Protein AF-A0AAD9WN42-F1 (afdb_monomer_lite)

Sequence (156 aa):
MGNDATVNRLFSPSSGWDVLLIKHHFTQGDADNILSILLGSSRYHDSLIWHYEDSVMSSCSLFLDNQMEFLAANSIAILNGFKFGKWCGLHPFSVESDATSVVSMINKWSHLYSSCGNIITGIISLMKDLGIPLIYLGKKGFARLPLSLLIRLFYG

Radius of gyration: 17.73 Å; chains: 1; bounding box: 51×40×42 Å

Secondary structure (DSSP, 8-state):
------GGGSEETTTEE-HHHHHHHS-HHHHHHHHTS---S-SS--EEEEEEETTEEEEEEE-SS----HHHHHHHHHHHHHHHHHHTT--S---EES-HHHHHHHHTT--TT-TTHHHHHHHHHHHHHTT---PEEP-TT-----GGGTGGGT--

Organism: NCBI:txid168575

pLDDT: mean 71.42, std 19.49, range [25.89, 95.19]

Structure (mmCIF, N/CA/C/O backbone):
data_AF-A0AAD9WN42-F1
#
_entry.id   AF-A0AAD9WN42-F1
#
loop_
_atom_site.group_PDB
_atom_site.id
_atom_site.type_symbol
_atom_site.label_atom_id
_atom_site.label_alt_id
_atom_site.label_comp_id
_atom_site.label_asym_id
_atom_site.label_entity_id
_atom_site.label_seq_id
_atom_site.pdbx_PDB_ins_code
_atom_site.Cartn_x
_atom_site.Cartn_y
_atom_site.Cartn_z
_atom_site.occupancy
_atom_site.B_iso_or_equiv
_atom_site.auth_seq_id
_atom_site.auth_comp_id
_atom_site.auth_asym_id
_atom_site.auth_atom_id
_atom_site.pdbx_PDB_model_num
ATOM 1 N N . MET A 1 1 ? 18.964 -7.900 26.218 1.00 38.66 1 MET A N 1
ATOM 2 C CA . MET A 1 1 ? 19.715 -6.909 25.419 1.00 38.66 1 MET A CA 1
ATOM 3 C C . MET A 1 1 ? 19.193 -7.007 23.999 1.00 38.66 1 MET A C 1
ATOM 5 O O . MET A 1 1 ? 19.486 -7.987 23.330 1.00 38.66 1 MET A O 1
ATOM 9 N N . GLY A 1 2 ? 18.291 -6.103 23.614 1.00 38.78 2 GLY A N 1
ATOM 10 C CA . GLY A 1 2 ? 17.656 -6.129 22.297 1.00 38.78 2 GLY A CA 1
ATOM 11 C C . GLY A 1 2 ? 18.644 -5.642 21.248 1.00 38.78 2 GLY A C 1
ATOM 12 O O . GLY A 1 2 ? 19.042 -4.481 21.284 1.00 38.78 2 GLY A O 1
ATOM 13 N N . ASN A 1 3 ? 19.075 -6.539 20.362 1.00 42.41 3 ASN A N 1
ATOM 14 C CA . ASN A 1 3 ? 19.832 -6.157 19.179 1.00 42.41 3 ASN A CA 1
ATOM 15 C C . ASN A 1 3 ? 18.862 -5.495 18.210 1.00 42.41 3 ASN A C 1
ATOM 17 O O . ASN A 1 3 ? 18.162 -6.165 17.454 1.00 42.41 3 ASN A O 1
ATOM 21 N N . ASP A 1 4 ? 18.831 -4.172 18.273 1.00 44.47 4 ASP A N 1
ATOM 22 C CA . ASP A 1 4 ? 18.184 -3.312 17.300 1.00 44.47 4 ASP A CA 1
ATOM 23 C C . ASP A 1 4 ? 19.013 -3.375 16.006 1.00 44.47 4 ASP A C 1
ATOM 25 O O . ASP A 1 4 ? 19.854 -2.522 15.704 1.00 44.47 4 ASP A O 1
ATOM 29 N N . ALA A 1 5 ? 18.874 -4.483 15.275 1.00 47.94 5 ALA A N 1
ATOM 30 C CA . ALA A 1 5 ? 19.353 -4.587 13.911 1.00 47.94 5 ALA A CA 1
ATOM 31 C C . ALA A 1 5 ? 18.443 -3.688 13.074 1.00 47.94 5 ALA A C 1
ATOM 33 O O . ALA A 1 5 ? 17.444 -4.125 12.508 1.00 47.94 5 ALA A O 1
ATOM 34 N N . THR A 1 6 ? 18.767 -2.396 13.048 1.00 57.34 6 THR A N 1
ATOM 35 C CA . THR A 1 6 ? 18.141 -1.441 12.138 1.00 57.34 6 THR A CA 1
ATOM 36 C C . THR A 1 6 ? 18.208 -2.058 10.746 1.00 57.34 6 THR A C 1
ATOM 38 O O . THR A 1 6 ? 19.287 -2.479 10.334 1.00 57.34 6 THR A O 1
ATOM 41 N N . VAL A 1 7 ? 17.076 -2.146 10.040 1.00 58.88 7 VAL A N 1
ATOM 42 C CA . VAL A 1 7 ? 16.920 -2.845 8.743 1.00 58.88 7 VAL A CA 1
ATOM 43 C C . VAL A 1 7 ? 18.051 -2.522 7.753 1.00 58.88 7 VAL A C 1
ATOM 45 O O . VAL A 1 7 ? 18.494 -3.388 7.006 1.00 58.88 7 VAL A O 1
ATOM 48 N N . ASN A 1 8 ? 18.610 -1.312 7.842 1.00 58.47 8 ASN A N 1
ATOM 49 C CA . ASN A 1 8 ? 19.778 -0.849 7.090 1.00 58.47 8 ASN A CA 1
ATOM 50 C C . ASN A 1 8 ? 21.050 -1.705 7.254 1.00 58.47 8 ASN A C 1
ATOM 52 O O . ASN A 1 8 ? 21.940 -1.597 6.424 1.00 58.47 8 ASN A O 1
ATOM 56 N N . ARG A 1 9 ? 21.174 -2.520 8.309 1.00 70.56 9 ARG A N 1
ATOM 57 C CA . ARG A 1 9 ? 22.317 -3.424 8.532 1.00 70.56 9 ARG A CA 1
ATOM 58 C C . ARG A 1 9 ? 22.152 -4.782 7.861 1.00 70.56 9 ARG A C 1
ATOM 60 O O . ARG A 1 9 ? 23.148 -5.455 7.644 1.00 70.56 9 ARG A O 1
ATOM 67 N N . LEU A 1 10 ? 20.922 -5.177 7.526 1.00 76.75 10 LEU A N 1
ATOM 68 C CA . LEU A 1 10 ? 20.647 -6.430 6.813 1.00 76.75 10 LEU A CA 1
ATOM 69 C C . LEU A 1 10 ? 21.081 -6.356 5.343 1.00 76.75 10 LEU A C 1
ATOM 71 O O . LEU A 1 10 ? 21.094 -7.374 4.657 1.00 76.75 10 LEU A O 1
ATOM 75 N N . PHE A 1 11 ? 21.424 -5.162 4.859 1.00 77.12 11 PHE A N 1
ATOM 76 C CA . PHE A 1 11 ? 21.770 -4.886 3.477 1.00 77.12 11 PHE A CA 1
ATOM 77 C C . PHE A 1 11 ? 23.056 -4.060 3.388 1.00 77.12 11 PHE A C 1
ATOM 79 O O . PHE A 1 11 ? 23.229 -3.067 4.090 1.00 77.12 11 PHE A O 1
ATOM 86 N N . SER A 1 12 ? 23.938 -4.444 2.471 1.00 70.81 12 SER A N 1
ATOM 87 C CA . SER A 1 12 ? 25.144 -3.705 2.117 1.00 70.81 12 SER A CA 1
ATOM 88 C C . SER A 1 12 ? 25.049 -3.227 0.664 1.00 70.81 12 SER A C 1
ATOM 90 O O . SER A 1 12 ? 24.871 -4.056 -0.234 1.00 70.81 12 SER A O 1
ATOM 92 N N . PRO A 1 13 ? 25.242 -1.923 0.386 1.00 58.66 13 PRO A N 1
ATOM 93 C CA . PRO A 1 13 ? 25.162 -1.374 -0.970 1.00 58.66 13 PRO A CA 1
ATOM 94 C C . PRO A 1 13 ? 26.107 -2.030 -1.986 1.00 58.66 13 PRO A C 1
ATOM 96 O O . PRO A 1 13 ? 25.837 -1.999 -3.182 1.00 58.66 13 PRO A O 1
ATOM 99 N N . SER A 1 14 ? 27.221 -2.611 -1.532 1.00 66.62 14 SER A N 1
ATOM 100 C CA . SER A 1 14 ? 28.229 -3.234 -2.398 1.00 66.62 14 SER A CA 1
ATOM 101 C C . SER A 1 14 ? 28.068 -4.745 -2.561 1.00 66.62 14 SER A C 1
ATOM 103 O O . SER A 1 14 ? 28.615 -5.306 -3.508 1.00 66.62 14 SER A O 1
ATOM 105 N N . SER A 1 15 ? 27.354 -5.413 -1.653 1.00 71.50 15 SER A N 1
ATOM 106 C CA . SER A 1 15 ? 27.314 -6.882 -1.578 1.00 71.50 15 SER A CA 1
ATOM 107 C C . SER A 1 15 ? 25.907 -7.473 -1.463 1.00 71.50 15 SER A C 1
ATOM 109 O O . SER A 1 15 ? 25.768 -8.692 -1.430 1.00 71.50 15 SER A O 1
ATOM 111 N N . GLY A 1 16 ? 24.867 -6.636 -1.436 1.00 78.69 16 GLY A N 1
ATOM 112 C CA . GLY A 1 16 ? 23.478 -7.066 -1.320 1.00 78.69 16 GLY A CA 1
ATOM 113 C C . GLY A 1 16 ? 23.096 -7.474 0.105 1.00 78.69 16 GLY A C 1
ATOM 114 O O . GLY A 1 16 ? 23.571 -6.885 1.076 1.00 78.69 16 GLY A O 1
ATOM 115 N N . TRP A 1 17 ? 22.210 -8.464 0.235 1.00 83.75 17 TRP A N 1
ATOM 116 C CA . TRP A 1 17 ? 21.765 -8.999 1.525 1.00 83.75 17 TRP A CA 1
ATOM 117 C C . TRP A 1 17 ? 22.935 -9.556 2.349 1.00 83.75 17 TRP A C 1
ATOM 119 O O . TRP A 1 17 ? 23.714 -10.377 1.861 1.00 83.75 17 TRP A O 1
ATOM 129 N N . ASP A 1 18 ? 23.017 -9.184 3.627 1.00 86.94 18 ASP A N 1
ATOM 130 C CA . ASP A 1 18 ? 23.896 -9.845 4.591 1.00 86.94 18 ASP A CA 1
ATOM 131 C C . ASP A 1 18 ? 23.255 -11.171 5.025 1.00 86.94 18 ASP A C 1
ATOM 133 O O . ASP A 1 18 ? 22.474 -11.257 5.976 1.00 86.94 18 ASP A O 1
ATOM 137 N N . VAL A 1 19 ? 23.572 -12.221 4.265 1.00 87.88 19 VAL A N 1
ATOM 138 C CA . VAL A 1 19 ? 23.012 -13.570 4.426 1.00 87.88 19 VAL A CA 1
ATOM 139 C C . VAL A 1 19 ? 23.219 -14.111 5.840 1.00 87.88 19 VAL A C 1
ATOM 141 O O . VAL A 1 19 ? 22.333 -14.776 6.378 1.00 87.88 19 VAL A O 1
ATOM 144 N N . LEU A 1 20 ? 24.381 -13.849 6.441 1.00 85.56 20 LEU A N 1
ATOM 145 C CA . LEU A 1 20 ? 24.713 -14.367 7.765 1.00 85.56 20 LEU A CA 1
ATOM 146 C C . LEU A 1 20 ? 23.905 -13.646 8.837 1.00 85.56 20 LEU A C 1
ATOM 148 O O . LEU A 1 20 ? 23.339 -14.301 9.711 1.00 85.56 20 LEU A O 1
ATOM 152 N N . LEU A 1 21 ? 23.795 -12.321 8.737 1.00 84.38 21 LEU A N 1
ATOM 153 C CA . LEU A 1 21 ? 23.008 -11.529 9.672 1.00 84.38 21 LEU A CA 1
ATOM 154 C C . LEU A 1 21 ? 21.510 -11.859 9.566 1.00 84.38 21 LEU A C 1
ATOM 156 O O . LEU A 1 21 ? 20.847 -12.040 10.585 1.00 84.38 21 LEU A O 1
ATOM 160 N N . ILE A 1 22 ? 20.983 -12.033 8.352 1.00 81.38 22 ILE A N 1
ATOM 161 C CA . ILE A 1 22 ? 19.584 -12.429 8.129 1.00 81.38 22 ILE A CA 1
ATOM 162 C C . ILE A 1 22 ? 19.307 -13.815 8.723 1.00 81.38 22 ILE A C 1
ATOM 164 O O . ILE A 1 22 ? 18.374 -13.974 9.505 1.00 81.38 22 ILE A O 1
ATOM 168 N N . LYS A 1 23 ? 20.144 -14.817 8.436 1.00 87.00 23 LYS A N 1
ATOM 169 C CA . LYS A 1 23 ? 19.9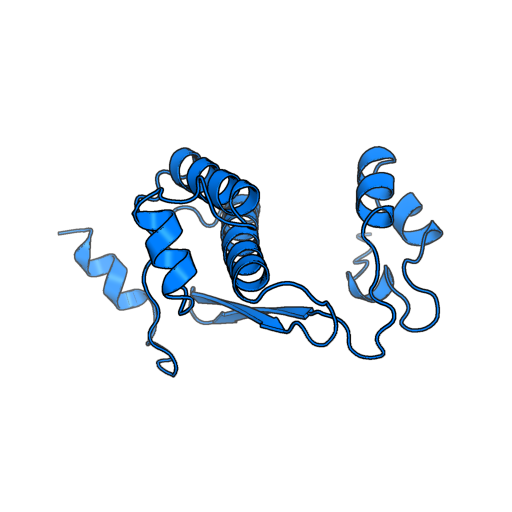68 -16.164 9.008 1.00 87.00 23 LYS A CA 1
ATOM 170 C C . LYS A 1 23 ? 20.166 -16.210 10.524 1.00 87.00 23 LYS A C 1
ATOM 172 O O . LYS A 1 23 ? 19.671 -17.125 11.171 1.00 87.00 23 LYS A O 1
ATOM 177 N N . HIS A 1 24 ? 20.886 -15.244 11.092 1.00 84.81 24 HIS A N 1
ATOM 178 C CA . HIS A 1 24 ? 21.047 -15.116 12.536 1.00 84.81 24 HIS A CA 1
ATOM 179 C C . HIS A 1 24 ? 19.805 -14.524 13.221 1.00 84.81 24 HIS A C 1
ATOM 181 O O . HIS A 1 24 ? 19.493 -14.902 14.349 1.00 84.81 24 HIS A O 1
ATOM 187 N N . HIS A 1 25 ? 19.099 -13.604 12.556 1.00 79.50 25 HIS A N 1
ATOM 188 C CA . HIS A 1 25 ? 17.974 -12.868 13.143 1.00 79.50 25 HIS A CA 1
ATOM 189 C C . HIS A 1 25 ? 16.588 -13.435 12.814 1.00 79.50 25 HIS A C 1
ATOM 191 O O . HIS A 1 25 ? 15.650 -13.190 13.572 1.00 79.50 25 HIS A O 1
ATOM 197 N N . PHE A 1 26 ? 16.445 -14.177 11.715 1.00 79.25 26 PHE A N 1
ATOM 198 C CA . PHE A 1 26 ? 15.157 -14.672 11.228 1.00 79.25 26 PHE A CA 1
ATOM 199 C C . PHE A 1 26 ? 15.082 -16.198 11.259 1.00 79.25 26 PHE A C 1
ATOM 201 O O . PHE A 1 26 ? 16.097 -16.894 11.213 1.00 79.25 26 PHE A O 1
ATOM 208 N N . THR A 1 27 ? 13.859 -16.732 11.323 1.00 82.12 27 THR A N 1
ATOM 209 C CA . THR A 1 27 ? 13.646 -18.174 11.153 1.00 82.12 27 THR A CA 1
ATOM 210 C C . THR A 1 27 ? 14.081 -18.603 9.754 1.00 82.12 27 THR A C 1
ATOM 212 O O . THR A 1 27 ? 14.106 -17.790 8.833 1.00 82.12 27 THR A O 1
ATOM 215 N N . GLN A 1 28 ? 14.396 -19.886 9.564 1.00 77.81 28 GLN A N 1
ATOM 216 C CA . GLN A 1 28 ? 14.864 -20.388 8.268 1.00 77.81 28 GLN A CA 1
ATOM 217 C C . GLN A 1 28 ? 13.890 -20.050 7.124 1.00 77.81 28 GLN A C 1
ATOM 219 O O . GLN A 1 28 ? 14.322 -19.560 6.087 1.00 77.81 28 GLN A O 1
ATOM 224 N N . GLY A 1 29 ? 12.580 -20.227 7.335 1.00 79.50 29 GLY A N 1
ATOM 225 C CA . GLY A 1 29 ? 11.569 -19.902 6.323 1.00 79.50 29 GLY A CA 1
ATOM 226 C C . GLY A 1 29 ? 11.489 -18.405 6.002 1.00 79.50 29 GLY A C 1
ATOM 227 O O . GLY A 1 29 ? 11.382 -18.031 4.837 1.00 79.50 29 GLY A O 1
ATOM 228 N N . ASP A 1 30 ? 11.595 -17.539 7.011 1.00 65.62 30 ASP A N 1
ATOM 229 C CA . ASP A 1 30 ? 11.588 -16.085 6.811 1.00 65.62 30 ASP A CA 1
ATOM 230 C C . ASP A 1 30 ? 12.876 -15.599 6.140 1.00 65.62 30 ASP A C 1
ATOM 232 O O . ASP A 1 30 ? 12.830 -14.759 5.244 1.00 65.62 30 ASP A O 1
ATOM 236 N N . ALA A 1 31 ? 14.022 -16.160 6.531 1.00 76.38 31 ALA A N 1
ATOM 237 C CA . ALA A 1 31 ? 15.312 -15.878 5.919 1.00 76.38 31 ALA A CA 1
ATOM 238 C C . ALA A 1 31 ? 15.314 -16.269 4.437 1.00 76.38 31 ALA A C 1
ATOM 240 O O . ALA A 1 31 ? 15.748 -15.479 3.604 1.00 76.38 31 ALA A O 1
ATOM 241 N N . ASP A 1 32 ? 14.782 -17.443 4.094 1.00 73.69 32 ASP A N 1
ATOM 242 C CA . ASP A 1 32 ? 14.678 -17.892 2.704 1.00 73.69 32 ASP A CA 1
ATOM 243 C C . ASP A 1 32 ? 13.744 -16.979 1.889 1.00 73.69 32 ASP A C 1
ATOM 245 O O . ASP A 1 32 ? 14.076 -16.603 0.763 1.00 73.69 32 ASP A O 1
ATOM 249 N N . ASN A 1 33 ? 12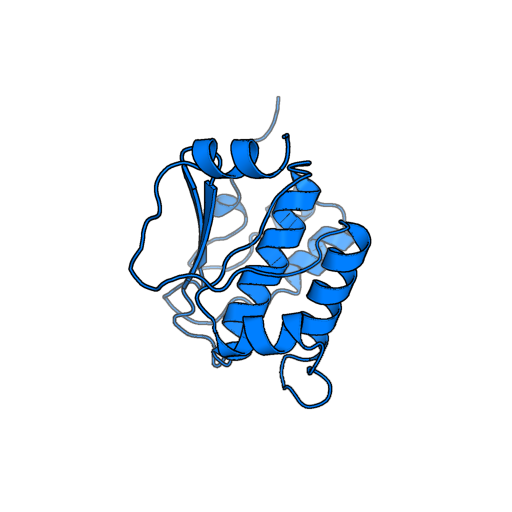.632 -16.524 2.478 1.00 62.84 33 ASN A N 1
ATOM 250 C CA . ASN A 1 33 ? 11.743 -15.542 1.853 1.00 62.84 33 ASN A CA 1
ATOM 251 C C . ASN A 1 33 ? 12.441 -14.191 1.621 1.00 62.84 33 ASN A C 1
ATOM 253 O O . ASN A 1 33 ? 12.332 -13.634 0.531 1.00 62.84 33 ASN A O 1
ATOM 257 N N . ILE A 1 34 ? 13.184 -13.675 2.604 1.00 69.81 34 ILE A N 1
ATOM 258 C CA . ILE A 1 34 ? 13.936 -12.414 2.485 1.00 69.81 34 ILE A CA 1
ATOM 259 C C . ILE A 1 34 ? 15.014 -12.533 1.403 1.00 69.81 34 ILE A C 1
ATOM 261 O O . ILE A 1 34 ? 15.125 -11.669 0.537 1.00 69.81 34 ILE A O 1
ATOM 265 N N . LEU A 1 35 ? 15.777 -13.628 1.412 1.00 76.31 35 LEU A N 1
ATOM 266 C CA . LEU A 1 35 ? 16.854 -13.872 0.452 1.00 76.31 35 LEU A CA 1
ATOM 267 C C . LEU A 1 3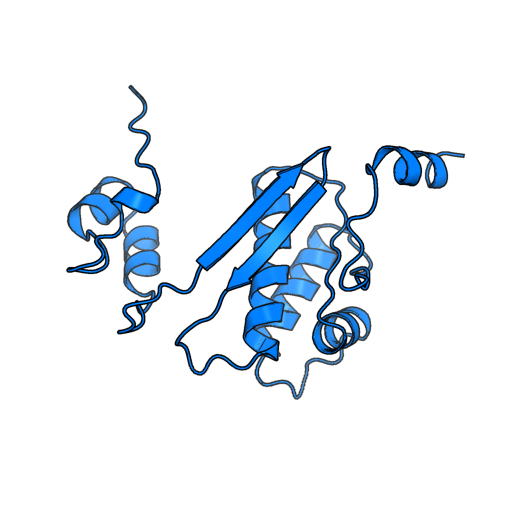5 ? 16.341 -14.134 -0.971 1.00 76.31 35 LEU A C 1
ATOM 269 O O . LEU A 1 35 ? 17.097 -13.958 -1.924 1.00 76.31 35 LEU A O 1
ATOM 273 N N . SER A 1 36 ? 15.068 -14.508 -1.133 1.00 72.81 36 SER A N 1
ATOM 274 C CA . SER A 1 36 ? 14.426 -14.639 -2.447 1.00 72.81 36 SER A CA 1
ATOM 275 C C . SER A 1 36 ? 14.082 -13.293 -3.106 1.00 72.81 36 SER A C 1
ATOM 277 O O . SER A 1 36 ? 13.783 -13.252 -4.302 1.00 72.81 36 SER A O 1
ATOM 279 N N . ILE A 1 37 ? 14.138 -12.182 -2.358 1.00 69.62 37 ILE A N 1
ATOM 280 C CA . ILE A 1 37 ? 13.881 -10.838 -2.883 1.00 69.62 37 ILE A CA 1
ATOM 281 C C . ILE A 1 37 ? 15.069 -10.419 -3.754 1.00 69.62 37 ILE A C 1
ATOM 283 O O . ILE A 1 37 ? 16.162 -10.149 -3.248 1.00 69.62 37 ILE A O 1
ATOM 287 N N . LEU A 1 38 ? 14.840 -10.337 -5.067 1.00 57.78 38 LEU A N 1
ATOM 288 C CA . LEU A 1 38 ? 15.817 -9.837 -6.032 1.00 57.78 38 LEU A CA 1
ATOM 289 C C . LEU A 1 38 ? 16.150 -8.371 -5.734 1.00 57.78 38 LEU A C 1
ATOM 291 O O . LEU A 1 38 ? 15.291 -7.492 -5.807 1.00 57.78 38 LEU A O 1
ATOM 295 N N . LEU A 1 39 ? 17.416 -8.111 -5.423 1.00 60.50 39 LEU A N 1
ATOM 296 C CA . LEU A 1 39 ? 17.948 -6.763 -5.276 1.00 60.50 39 LEU A CA 1
ATOM 297 C C . LEU A 1 39 ? 18.323 -6.255 -6.671 1.00 60.50 39 LEU A C 1
ATOM 299 O O . LEU A 1 39 ? 19.189 -6.833 -7.327 1.00 60.50 39 LEU A O 1
ATOM 303 N N . GLY A 1 40 ? 17.637 -5.214 -7.148 1.00 51.00 40 GLY A N 1
ATOM 304 C CA . GLY A 1 40 ? 17.916 -4.619 -8.456 1.00 51.00 40 GLY A CA 1
ATOM 305 C C . GLY A 1 40 ? 19.380 -4.178 -8.570 1.00 51.00 40 GLY A C 1
ATOM 306 O O . GLY A 1 40 ? 19.955 -3.661 -7.616 1.00 51.00 40 GLY A O 1
ATOM 307 N N . SER A 1 41 ? 19.986 -4.358 -9.746 1.00 46.78 41 SER A N 1
ATOM 308 C CA . SER A 1 41 ? 21.395 -4.044 -10.054 1.00 46.78 41 SER A CA 1
ATOM 309 C C . SER A 1 41 ? 21.710 -2.540 -10.143 1.00 46.78 41 SER A C 1
ATOM 311 O O . SER A 1 41 ? 22.719 -2.134 -10.722 1.00 46.78 41 SER A O 1
ATOM 313 N N . SER A 1 42 ? 20.832 -1.705 -9.601 1.00 48.34 42 SER A N 1
ATOM 314 C CA . SER A 1 42 ? 20.909 -0.254 -9.655 1.00 48.34 42 SER A CA 1
ATOM 315 C C . SER A 1 42 ? 21.786 0.326 -8.559 1.00 48.34 42 SER A C 1
ATOM 317 O O . SER A 1 42 ? 21.765 -0.143 -7.423 1.00 48.34 42 SER A O 1
ATOM 319 N N . ARG A 1 43 ? 22.457 1.447 -8.849 1.00 44.47 43 ARG A N 1
ATOM 320 C CA . ARG A 1 43 ? 23.028 2.317 -7.802 1.00 44.47 43 ARG A CA 1
ATOM 321 C C . ARG A 1 43 ? 21.959 3.098 -7.023 1.00 44.47 43 ARG A C 1
ATOM 323 O O . ARG A 1 43 ? 22.308 3.807 -6.083 1.00 44.47 43 ARG A O 1
ATOM 330 N N . TYR A 1 44 ? 20.689 2.993 -7.413 1.00 46.00 44 TYR A N 1
ATOM 331 C CA . TYR A 1 44 ? 19.554 3.637 -6.770 1.00 46.00 44 TYR A CA 1
ATOM 332 C C . TYR A 1 44 ? 18.607 2.575 -6.214 1.00 46.00 44 TYR A C 1
ATOM 334 O O . TYR A 1 44 ? 18.010 1.800 -6.954 1.00 46.00 44 TYR A O 1
ATOM 342 N N . HIS A 1 45 ? 18.483 2.515 -4.891 1.00 46.44 45 HIS A N 1
ATOM 343 C CA . HIS A 1 45 ? 17.589 1.560 -4.248 1.00 46.44 45 HIS A CA 1
ATOM 344 C C . HIS A 1 45 ? 16.138 2.011 -4.383 1.00 46.44 45 HIS A C 1
ATOM 346 O O . HIS A 1 45 ? 15.788 3.115 -3.950 1.00 46.44 45 HIS A O 1
ATOM 352 N N . ASP A 1 46 ? 15.289 1.132 -4.916 1.00 48.50 46 ASP A N 1
ATOM 353 C CA . ASP A 1 46 ? 13.847 1.283 -4.769 1.00 48.50 46 ASP A CA 1
ATOM 354 C C . ASP A 1 46 ? 13.529 1.377 -3.275 1.00 48.50 46 ASP A C 1
ATOM 356 O O . ASP A 1 46 ? 13.894 0.504 -2.485 1.00 48.50 46 ASP A O 1
ATOM 360 N N . SER A 1 47 ? 12.904 2.477 -2.877 1.00 48.59 47 SER A N 1
ATOM 361 C CA . SER A 1 47 ? 12.694 2.803 -1.472 1.00 48.59 47 SER A CA 1
ATOM 362 C C . SER A 1 47 ? 11.226 3.089 -1.236 1.00 48.59 47 SER A C 1
ATOM 364 O O . SER A 1 47 ? 10.632 3.954 -1.878 1.00 48.59 47 SER A O 1
ATOM 366 N N . LEU A 1 48 ? 10.642 2.364 -0.286 1.00 49.88 48 LEU A N 1
ATOM 367 C CA . LEU A 1 48 ? 9.333 2.686 0.254 1.00 49.88 48 LEU A CA 1
ATOM 368 C C . LEU A 1 48 ? 9.542 3.537 1.503 1.00 49.88 48 LEU A C 1
ATOM 370 O O . LEU A 1 48 ? 9.947 3.034 2.551 1.00 49.88 48 LEU A O 1
ATOM 374 N N . ILE A 1 49 ? 9.321 4.838 1.364 1.00 54.25 49 ILE A N 1
ATOM 375 C CA . ILE A 1 49 ? 9.498 5.807 2.441 1.00 54.25 49 ILE A CA 1
ATOM 376 C C . ILE A 1 49 ? 8.163 5.951 3.156 1.00 54.25 49 ILE A C 1
ATOM 378 O O . ILE A 1 49 ? 7.166 6.300 2.528 1.00 54.25 49 ILE A O 1
ATOM 382 N N . TRP A 1 50 ? 8.154 5.707 4.463 1.00 55.22 50 TRP A N 1
ATOM 383 C CA . TRP A 1 50 ? 7.005 5.942 5.331 1.00 55.22 50 TRP A CA 1
ATOM 384 C C . TRP A 1 50 ? 7.252 7.203 6.151 1.00 55.22 50 TRP A C 1
ATOM 386 O O . TRP A 1 50 ? 8.315 7.349 6.752 1.00 55.22 50 TRP A O 1
ATOM 396 N N . HIS A 1 51 ? 6.280 8.104 6.187 1.00 56.00 51 HIS A N 1
ATOM 397 C CA . HIS A 1 51 ? 6.303 9.290 7.031 1.00 56.00 51 HIS A CA 1
ATOM 398 C C . HIS A 1 51 ? 5.080 9.268 7.942 1.00 56.00 51 HIS A C 1
ATOM 400 O O . HIS A 1 51 ? 3.963 9.035 7.486 1.00 56.00 51 HIS A O 1
ATOM 406 N N . TYR A 1 52 ? 5.303 9.469 9.237 1.00 55.91 52 TYR A N 1
ATOM 407 C CA . TYR A 1 52 ? 4.241 9.521 10.232 1.00 55.91 52 TYR A CA 1
ATOM 408 C C . TYR A 1 52 ? 4.215 10.902 10.877 1.00 55.91 52 TYR A C 1
ATOM 410 O O . TYR A 1 52 ? 5.206 11.324 11.467 1.00 55.91 52 TYR A O 1
ATOM 418 N N . GLU A 1 53 ? 3.079 11.583 10.775 1.00 62.06 53 GLU A N 1
ATOM 419 C CA . GLU A 1 53 ? 2.860 12.918 11.330 1.00 62.06 53 GLU A CA 1
ATOM 420 C C . GLU A 1 53 ? 1.405 13.043 11.785 1.00 62.06 53 GLU A C 1
ATOM 422 O O . GLU A 1 53 ? 0.495 12.704 11.036 1.00 62.06 53 GLU A O 1
ATOM 427 N N . ASP A 1 54 ? 1.170 13.500 13.018 1.00 63.66 54 ASP A N 1
ATOM 428 C CA . ASP A 1 54 ? -0.167 13.816 13.547 1.00 63.66 54 ASP A CA 1
ATOM 429 C C . ASP A 1 54 ? -1.251 12.744 13.299 1.00 63.66 54 ASP A C 1
ATOM 431 O O . ASP A 1 54 ? -2.398 13.043 12.961 1.00 63.66 54 ASP A O 1
ATOM 435 N N . SER A 1 55 ? -0.910 11.470 13.526 1.00 65.94 55 SER A N 1
ATOM 436 C CA . SER A 1 55 ? -1.781 10.295 13.288 1.00 65.94 55 SER A CA 1
ATOM 437 C C . SER A 1 55 ? -2.026 9.946 11.817 1.00 65.94 55 SER A C 1
ATOM 439 O O . SER A 1 55 ? -2.798 9.037 11.518 1.00 65.94 55 SER A O 1
ATOM 441 N N . VAL A 1 56 ? -1.361 10.632 10.892 1.00 63.66 56 VAL A N 1
ATOM 442 C CA . VAL A 1 56 ? -1.325 10.306 9.468 1.00 63.66 56 VAL A CA 1
ATOM 443 C C . VAL A 1 56 ? -0.067 9.499 9.195 1.00 63.66 56 VAL A C 1
ATOM 445 O O . VAL A 1 56 ? 1.035 9.914 9.540 1.00 63.66 56 VAL A O 1
ATOM 448 N N . MET A 1 57 ? -0.224 8.363 8.522 1.00 65.31 57 MET A N 1
ATOM 449 C CA . MET A 1 57 ? 0.891 7.662 7.905 1.00 65.31 57 MET A CA 1
ATOM 450 C C . MET A 1 57 ? 0.812 7.825 6.392 1.00 65.31 57 MET A C 1
ATOM 452 O O . MET A 1 57 ? -0.124 7.337 5.761 1.00 65.31 57 MET A O 1
ATOM 456 N N . SER A 1 58 ? 1.797 8.493 5.806 1.00 63.50 58 SER A N 1
ATOM 457 C CA . SER A 1 58 ? 1.979 8.561 4.363 1.00 63.50 58 SER A CA 1
ATOM 458 C C . SER A 1 58 ? 3.066 7.587 3.923 1.00 63.50 58 SER A C 1
ATOM 460 O O . SER A 1 58 ? 4.034 7.330 4.638 1.00 63.50 58 SER A O 1
ATOM 462 N N . SER A 1 59 ? 2.893 7.019 2.731 1.00 63.31 59 SER A N 1
ATOM 463 C CA . SER A 1 59 ? 3.948 6.271 2.054 1.00 63.31 59 SER A CA 1
ATOM 464 C C . SER A 1 59 ? 4.221 6.870 0.692 1.00 63.31 59 SER A C 1
ATOM 466 O O . SER A 1 59 ? 3.307 7.306 -0.005 1.00 63.31 59 SER A O 1
ATOM 468 N N . CYS A 1 60 ? 5.492 6.887 0.322 1.00 58.94 60 CYS A N 1
ATOM 469 C CA . CYS A 1 60 ? 5.946 7.230 -1.008 1.00 58.94 60 CYS A CA 1
ATOM 470 C C . CYS A 1 60 ? 6.796 6.076 -1.516 1.00 58.94 60 CYS A C 1
ATOM 472 O O . CYS A 1 60 ? 7.789 5.705 -0.886 1.00 58.94 60 CYS A O 1
ATOM 474 N N . SER A 1 61 ? 6.402 5.506 -2.648 1.00 55.56 61 SER A N 1
ATOM 475 C CA . SER A 1 61 ? 7.228 4.521 -3.327 1.00 55.56 61 SER A CA 1
ATOM 476 C C . SER A 1 61 ? 8.084 5.215 -4.370 1.00 55.56 61 SER A C 1
ATOM 478 O O . SER A 1 61 ? 7.575 5.737 -5.363 1.00 55.56 61 SER A O 1
ATOM 480 N N . LEU A 1 62 ? 9.389 5.204 -4.149 1.00 54.19 62 LEU A N 1
ATOM 481 C CA . LEU A 1 62 ? 10.374 5.680 -5.098 1.00 54.19 62 LEU A CA 1
ATOM 482 C C . LEU A 1 62 ? 10.941 4.463 -5.831 1.00 54.19 62 LEU A C 1
ATOM 484 O O . LEU A 1 62 ? 11.765 3.747 -5.270 1.00 54.19 62 LEU A O 1
ATOM 488 N N . PHE A 1 63 ? 10.470 4.218 -7.054 1.00 55.66 63 PHE A N 1
ATOM 489 C CA . PHE A 1 63 ? 11.000 3.171 -7.930 1.00 55.66 63 PHE A CA 1
ATOM 490 C C . PHE A 1 63 ? 11.901 3.828 -8.972 1.00 55.66 63 PHE A C 1
ATOM 492 O O . PHE A 1 63 ? 11.408 4.567 -9.826 1.00 55.66 63 PHE A O 1
ATOM 499 N N . LEU A 1 64 ? 13.213 3.633 -8.854 1.00 48.88 64 LEU A N 1
ATOM 500 C CA . LEU A 1 64 ? 14.204 4.326 -9.682 1.00 48.88 64 LEU A CA 1
ATOM 501 C C . LEU A 1 64 ? 14.778 3.450 -10.791 1.00 48.88 64 LEU A C 1
ATOM 503 O O . LEU A 1 64 ? 15.307 4.014 -11.745 1.00 48.88 64 LEU A O 1
ATOM 507 N N . ASP A 1 65 ? 14.667 2.118 -10.707 1.00 49.84 65 ASP A N 1
ATOM 508 C CA . ASP A 1 65 ? 15.349 1.267 -11.698 1.00 49.84 65 ASP A CA 1
ATOM 509 C C . ASP A 1 65 ? 14.713 -0.091 -12.010 1.00 49.84 65 ASP A C 1
ATOM 511 O O . ASP A 1 65 ? 15.248 -0.875 -12.792 1.00 49.84 65 ASP A O 1
ATOM 515 N N . ASN A 1 66 ? 13.549 -0.399 -11.450 1.00 46.50 66 ASN A N 1
ATOM 516 C CA . ASN A 1 66 ? 12.830 -1.585 -11.881 1.00 46.50 66 ASN A CA 1
ATOM 517 C C . ASN A 1 66 ? 11.860 -1.198 -12.991 1.00 46.50 66 ASN A C 1
ATOM 519 O O . ASN A 1 66 ? 11.079 -0.262 -12.844 1.00 46.50 66 ASN A O 1
ATOM 523 N N . GLN A 1 67 ? 11.831 -1.981 -14.070 1.00 59.16 67 GLN A N 1
ATOM 524 C CA . GLN A 1 67 ? 10.780 -1.977 -15.102 1.00 59.16 67 GLN A CA 1
ATOM 525 C C . GLN A 1 67 ? 9.380 -2.313 -14.530 1.00 59.16 67 GLN A C 1
ATOM 527 O O . GLN A 1 67 ? 8.497 -2.794 -15.237 1.00 59.16 67 GLN A O 1
ATOM 532 N N . MET A 1 68 ? 9.179 -2.121 -13.225 1.00 65.62 68 MET A N 1
ATOM 533 C CA . MET A 1 68 ? 7.922 -2.266 -12.537 1.00 65.62 68 MET A CA 1
ATOM 534 C C . MET A 1 68 ? 6.957 -1.225 -13.087 1.00 65.62 68 MET A C 1
ATOM 536 O O . MET A 1 68 ? 7.157 -0.015 -12.971 1.00 65.62 68 MET A O 1
ATOM 540 N N . GLU A 1 69 ? 5.884 -1.722 -13.689 1.00 76.88 69 GLU A N 1
ATOM 541 C CA . GLU A 1 69 ? 4.816 -0.879 -14.189 1.00 76.88 69 GLU A CA 1
ATOM 542 C C . GLU A 1 69 ? 4.278 0.011 -13.063 1.00 76.88 69 GLU A C 1
ATOM 544 O O . GLU A 1 69 ? 4.010 -0.450 -11.949 1.00 76.88 69 GLU A O 1
ATOM 549 N N . PHE A 1 70 ? 4.060 1.289 -13.377 1.00 79.94 70 PHE A N 1
ATOM 550 C CA . PHE A 1 70 ? 3.568 2.298 -12.437 1.00 79.94 70 PHE A CA 1
ATOM 551 C C . PHE A 1 70 ? 2.323 1.835 -11.653 1.00 79.94 70 PHE A C 1
ATOM 553 O O . PHE A 1 70 ? 2.173 2.131 -10.468 1.00 79.94 70 PHE A O 1
ATOM 560 N N . LEU A 1 71 ? 1.434 1.065 -12.288 1.00 83.94 71 LEU A N 1
ATOM 561 C CA . LEU A 1 71 ? 0.256 0.478 -11.642 1.00 83.94 71 LEU A CA 1
ATOM 562 C C . LEU A 1 71 ? 0.618 -0.532 -10.546 1.00 83.94 71 LEU A C 1
ATOM 564 O O . LEU A 1 71 ? 0.050 -0.475 -9.453 1.00 83.94 71 LEU A O 1
ATOM 568 N N . ALA A 1 72 ? 1.557 -1.441 -10.815 1.00 85.44 72 ALA A N 1
ATOM 569 C CA . ALA A 1 72 ? 2.003 -2.448 -9.857 1.00 85.44 72 ALA A CA 1
ATOM 570 C C . ALA A 1 72 ? 2.722 -1.792 -8.671 1.00 85.44 72 ALA A C 1
ATOM 572 O O . ALA A 1 72 ? 2.396 -2.080 -7.521 1.00 85.44 72 ALA A O 1
ATOM 573 N N . ALA A 1 73 ? 3.601 -0.835 -8.962 1.00 83.44 73 ALA A N 1
ATOM 574 C CA . ALA A 1 73 ? 4.305 0.002 -7.998 1.00 83.44 73 ALA A CA 1
ATOM 575 C C . ALA A 1 73 ? 3.359 0.659 -6.972 1.00 83.44 73 ALA A C 1
ATOM 577 O O . ALA A 1 73 ? 3.505 0.482 -5.758 1.00 83.44 73 ALA A O 1
ATOM 578 N N . ASN A 1 74 ? 2.336 1.368 -7.455 1.00 86.94 74 ASN A N 1
ATOM 579 C CA . ASN A 1 74 ? 1.344 2.011 -6.591 1.00 86.94 74 ASN A CA 1
ATOM 580 C C . ASN A 1 74 ? 0.458 0.997 -5.851 1.00 86.94 74 ASN A C 1
ATOM 582 O O . ASN A 1 74 ? 0.105 1.207 -4.692 1.00 86.94 74 ASN A O 1
ATOM 586 N N . SER A 1 75 ? 0.127 -0.131 -6.488 1.00 90.31 75 SER A N 1
ATOM 587 C CA . SER A 1 75 ? -0.644 -1.201 -5.841 1.00 90.31 75 SER A CA 1
ATOM 588 C C . SER A 1 75 ? 0.124 -1.808 -4.660 1.00 90.31 75 SER A C 1
ATOM 590 O O . SER A 1 75 ? -0.451 -2.031 -3.597 1.00 90.31 75 SER A O 1
ATOM 592 N N . ILE A 1 76 ? 1.434 -2.027 -4.808 1.00 87.62 76 ILE A N 1
ATOM 593 C CA . ILE A 1 76 ? 2.299 -2.533 -3.732 1.00 87.62 76 ILE A CA 1
ATOM 594 C C . ILE A 1 76 ? 2.382 -1.534 -2.577 1.00 87.62 76 ILE A C 1
ATOM 596 O O . ILE A 1 76 ? 2.307 -1.949 -1.421 1.00 87.62 76 ILE A O 1
ATOM 600 N N . ALA A 1 77 ? 2.484 -0.235 -2.875 1.00 85.69 77 ALA A N 1
ATOM 601 C CA . ALA A 1 77 ? 2.491 0.823 -1.863 1.00 85.69 77 ALA A CA 1
ATOM 602 C C . ALA A 1 77 ? 1.258 0.728 -0.951 1.00 85.69 77 ALA A C 1
ATOM 604 O O . ALA A 1 77 ? 1.369 0.613 0.271 1.00 85.69 77 ALA A O 1
ATOM 605 N N . ILE A 1 78 ? 0.076 0.674 -1.574 1.00 89.75 78 ILE A N 1
ATOM 606 C CA . ILE A 1 78 ? -1.210 0.547 -0.886 1.00 89.75 78 ILE A CA 1
ATOM 607 C C . ILE A 1 78 ? -1.264 -0.753 -0.076 1.00 89.75 78 ILE A C 1
ATOM 609 O O . ILE A 1 78 ? -1.623 -0.732 1.101 1.00 89.75 78 ILE A O 1
ATOM 613 N N . LEU A 1 79 ? -0.887 -1.887 -0.681 1.00 91.12 79 LEU A N 1
ATOM 614 C CA . LEU A 1 79 ? -0.897 -3.190 -0.014 1.00 91.12 79 LEU A CA 1
ATOM 615 C C . LEU A 1 79 ? -0.022 -3.196 1.243 1.00 91.12 79 LEU A C 1
ATOM 617 O O . LEU A 1 79 ? -0.447 -3.675 2.296 1.00 91.12 79 LEU A O 1
ATOM 621 N N . ASN A 1 80 ? 1.191 -2.658 1.140 1.00 85.56 80 ASN A N 1
ATOM 622 C CA . ASN A 1 80 ? 2.098 -2.565 2.274 1.00 85.56 80 ASN A CA 1
ATOM 623 C C . ASN A 1 80 ? 1.549 -1.623 3.353 1.00 85.56 80 ASN A C 1
ATOM 625 O O . ASN A 1 80 ? 1.732 -1.911 4.531 1.00 85.56 80 ASN A O 1
ATOM 629 N N . GLY A 1 81 ? 0.796 -0.584 2.978 1.00 84.69 81 GLY A N 1
ATOM 630 C CA . GLY A 1 81 ? 0.139 0.319 3.929 1.00 84.69 81 GLY A CA 1
ATOM 631 C C . GLY A 1 81 ? -0.909 -0.394 4.768 1.00 84.69 81 GLY A C 1
ATOM 632 O O . GLY A 1 81 ? -0.902 -0.289 5.993 1.00 84.69 81 GLY A O 1
ATOM 633 N N . PHE A 1 82 ? -1.749 -1.215 4.133 1.00 87.94 82 PHE A N 1
ATOM 634 C CA . PHE A 1 82 ? -2.699 -2.060 4.858 1.00 87.94 82 PHE A CA 1
ATOM 635 C C . PHE A 1 82 ? -2.006 -3.071 5.772 1.00 87.94 82 PHE A C 1
ATOM 637 O O . PHE A 1 82 ? -2.413 -3.238 6.922 1.00 87.94 82 PHE A O 1
ATOM 644 N N . LYS A 1 83 ? -0.962 -3.751 5.278 1.00 87.75 83 LYS A N 1
ATOM 645 C CA . LYS A 1 83 ? -0.203 -4.726 6.077 1.00 87.75 83 LYS A CA 1
ATOM 646 C C . LYS A 1 83 ? 0.439 -4.071 7.292 1.00 87.75 83 LYS A C 1
ATOM 648 O O . LYS A 1 83 ? 0.334 -4.618 8.385 1.00 87.75 83 LYS A O 1
ATOM 653 N N . PHE A 1 84 ? 1.056 -2.909 7.105 1.00 83.00 84 PHE A N 1
ATOM 654 C CA . PHE A 1 84 ? 1.665 -2.147 8.184 1.00 83.00 84 PHE A CA 1
ATOM 655 C C . PHE A 1 84 ? 0.615 -1.707 9.208 1.00 83.00 84 PHE A C 1
ATOM 657 O O . PHE A 1 84 ? 0.765 -1.994 10.392 1.00 83.00 84 PHE A O 1
ATOM 664 N N . GLY A 1 85 ? -0.491 -1.097 8.763 1.00 82.56 85 GLY A N 1
ATOM 665 C CA . GLY A 1 85 ? -1.571 -0.664 9.655 1.00 82.56 85 GLY A CA 1
ATOM 666 C C . GLY A 1 85 ? -2.152 -1.813 10.482 1.00 82.56 85 GLY A C 1
ATOM 667 O O . GLY A 1 85 ? -2.352 -1.671 11.688 1.00 82.56 85 GLY A O 1
ATOM 668 N N . LYS A 1 86 ? -2.337 -2.986 9.861 1.00 86.19 86 LYS A N 1
ATOM 669 C CA . LYS A 1 86 ? -2.738 -4.221 10.549 1.00 86.19 86 LYS A CA 1
ATOM 670 C C . LYS A 1 86 ? -1.682 -4.687 11.554 1.00 86.19 86 LYS A C 1
ATOM 672 O O . LYS A 1 86 ? -2.032 -4.998 12.687 1.00 86.19 86 LYS A O 1
ATOM 677 N N . TRP A 1 87 ? -0.412 -4.745 11.151 1.00 85.00 87 TRP A N 1
ATOM 678 C CA . TRP A 1 87 ? 0.693 -5.221 11.990 1.00 85.00 87 TRP A CA 1
ATOM 679 C C . TRP A 1 87 ? 0.914 -4.341 13.224 1.00 85.00 87 TRP A C 1
ATOM 681 O O . TRP A 1 87 ? 1.110 -4.859 14.318 1.00 85.00 87 TRP A O 1
ATOM 691 N N . CYS A 1 88 ? 0.796 -3.024 13.070 1.00 80.62 88 CYS A N 1
ATOM 692 C CA . CYS A 1 88 ? 0.902 -2.070 14.170 1.00 80.62 88 CYS A CA 1
ATOM 693 C C . CYS A 1 88 ? -0.367 -1.963 15.029 1.00 80.62 88 CYS A C 1
ATOM 695 O O . CYS A 1 88 ? -0.374 -1.200 15.990 1.00 80.62 88 CYS A O 1
ATOM 697 N N . GLY A 1 89 ? -1.443 -2.688 14.697 1.00 84.62 89 GLY A N 1
ATOM 698 C CA . GLY A 1 89 ? -2.699 -2.627 15.445 1.00 84.62 89 GLY A CA 1
ATOM 699 C C . GLY A 1 89 ? -3.405 -1.271 15.352 1.00 84.62 89 GLY A C 1
ATOM 700 O O . GLY A 1 89 ? -4.148 -0.914 16.259 1.00 84.62 89 GLY A O 1
ATOM 701 N N . LEU A 1 90 ? -3.207 -0.519 14.264 1.00 78.94 90 LEU A N 1
ATOM 702 C CA . LEU A 1 90 ? -3.767 0.828 14.067 1.00 78.94 90 LEU A CA 1
ATOM 703 C C . LEU A 1 90 ? -5.266 0.820 13.718 1.00 78.94 90 LEU A C 1
ATOM 705 O O . LEU A 1 90 ? -5.776 1.772 13.139 1.00 78.94 90 LEU A O 1
ATOM 709 N N . HIS A 1 91 ? -5.981 -0.268 14.001 1.00 75.94 91 HIS A N 1
ATOM 710 C CA . HIS A 1 91 ? -7.400 -0.378 13.678 1.00 75.94 91 HIS A CA 1
ATOM 711 C C . HIS A 1 91 ? -8.250 0.405 14.698 1.00 75.94 91 HIS A C 1
ATOM 713 O O . HIS A 1 91 ? -8.050 0.215 15.900 1.00 75.94 91 HIS A O 1
ATOM 719 N N . PRO A 1 92 ? -9.204 1.251 14.254 1.00 81.00 92 PRO A N 1
ATOM 720 C CA . PRO A 1 92 ? -9.585 1.519 12.860 1.00 81.00 92 PRO A CA 1
ATOM 721 C C . PRO A 1 92 ? -8.688 2.565 12.163 1.00 81.00 92 PRO A C 1
ATOM 723 O O . PRO A 1 92 ? -8.347 3.587 12.751 1.00 81.00 92 PRO A O 1
ATOM 726 N N . PHE A 1 93 ? -8.390 2.358 10.871 1.00 82.62 93 PHE A N 1
ATOM 727 C CA . PHE A 1 93 ? -7.679 3.329 10.023 1.00 82.62 93 PHE A CA 1
ATOM 728 C C . PHE A 1 93 ? -8.299 3.453 8.625 1.00 82.62 93 PHE A C 1
ATOM 730 O O . PHE A 1 93 ? -9.025 2.575 8.159 1.00 82.62 93 PHE A O 1
ATOM 737 N N . SER A 1 94 ? -7.978 4.551 7.940 1.00 85.12 94 SER A N 1
ATOM 738 C CA . SER A 1 94 ? -8.325 4.803 6.540 1.00 85.12 94 SER A CA 1
ATOM 739 C C . SER A 1 94 ? -7.075 4.860 5.668 1.00 85.12 94 SER A C 1
ATOM 741 O O . SER A 1 94 ? -6.025 5.302 6.127 1.00 85.12 94 SER A O 1
ATOM 743 N N . VAL A 1 95 ? -7.203 4.478 4.397 1.00 85.88 95 VAL A N 1
ATOM 744 C CA . VAL A 1 95 ? -6.122 4.587 3.406 1.00 85.88 95 VAL A CA 1
ATOM 745 C C . VAL A 1 95 ? -6.511 5.597 2.332 1.00 85.88 95 VAL A C 1
ATOM 747 O O . VAL A 1 95 ? -7.629 5.559 1.815 1.00 85.88 95 VAL A O 1
ATOM 750 N N . GLU A 1 96 ? -5.577 6.479 1.989 1.00 88.56 96 GLU A N 1
ATOM 751 C CA . GLU A 1 96 ? -5.683 7.461 0.910 1.00 88.56 96 GLU A CA 1
ATOM 752 C C . GLU A 1 96 ? -4.540 7.238 -0.093 1.00 88.56 96 GLU A C 1
ATOM 754 O O . GLU A 1 96 ? -3.416 6.935 0.303 1.00 88.56 96 GLU A O 1
ATOM 759 N N . SER A 1 97 ? -4.815 7.359 -1.395 1.00 87.44 97 SER A N 1
ATOM 760 C CA . SER A 1 97 ? -3.790 7.280 -2.446 1.00 87.44 97 SER A CA 1
ATOM 761 C C . SER A 1 97 ? -4.150 8.164 -3.636 1.00 87.44 97 SER A C 1
ATOM 763 O O . SER A 1 97 ? -5.308 8.219 -4.047 1.00 87.44 97 SER A O 1
ATOM 765 N N . ASP A 1 98 ? -3.167 8.849 -4.218 1.00 85.19 98 ASP A N 1
ATOM 766 C CA . ASP A 1 98 ? -3.325 9.670 -5.426 1.00 85.19 98 ASP A CA 1
ATOM 767 C C . ASP A 1 98 ? -3.275 8.846 -6.732 1.00 85.19 98 ASP A C 1
ATOM 769 O O . ASP A 1 98 ? -3.564 9.364 -7.819 1.00 85.19 98 ASP A O 1
ATOM 773 N N . ALA A 1 99 ? -2.993 7.541 -6.637 1.00 88.62 99 ALA A N 1
ATOM 774 C CA . ALA A 1 99 ? -2.977 6.597 -7.749 1.00 88.62 99 ALA A CA 1
ATOM 775 C C . ALA A 1 99 ? -4.401 6.285 -8.244 1.00 88.62 99 ALA A C 1
ATOM 777 O O . ALA A 1 99 ? -4.953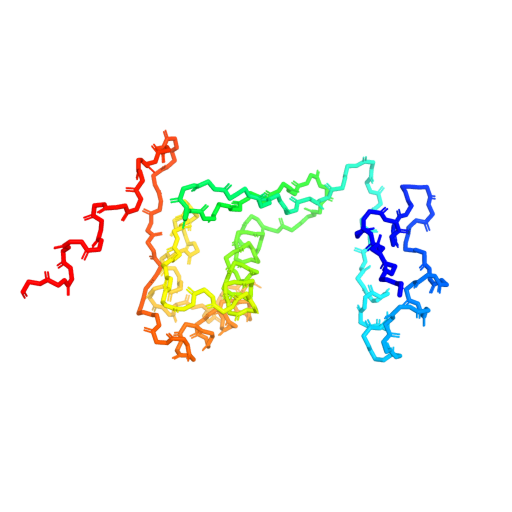 5.207 -8.021 1.00 88.62 99 ALA A O 1
ATOM 778 N N . THR A 1 100 ? -5.001 7.249 -8.946 1.00 89.31 100 THR A N 1
ATOM 779 C CA . THR A 1 100 ? -6.424 7.257 -9.331 1.00 89.31 100 THR A CA 1
ATOM 780 C C . THR A 1 100 ? -6.880 5.969 -10.014 1.00 89.31 100 THR A C 1
ATOM 782 O O . THR A 1 100 ? -7.947 5.440 -9.700 1.00 89.31 100 THR A O 1
ATOM 785 N N . SER A 1 101 ? -6.071 5.441 -10.933 1.00 90.62 101 SER A N 1
ATOM 786 C CA . SER A 1 101 ? -6.358 4.196 -11.647 1.00 90.62 101 SER A CA 1
ATOM 787 C C . SER A 1 101 ? -6.415 2.991 -10.706 1.00 90.62 101 SER A C 1
ATOM 789 O O . SER A 1 101 ? -7.354 2.201 -10.788 1.00 90.62 101 SER A O 1
ATOM 791 N N . VAL A 1 102 ? -5.466 2.885 -9.773 1.00 91.31 102 VAL A N 1
ATOM 792 C CA . VAL A 1 102 ? -5.391 1.798 -8.789 1.00 91.31 102 VAL A CA 1
ATOM 793 C C . VAL A 1 102 ? -6.545 1.891 -7.791 1.00 91.31 102 VAL A C 1
ATOM 795 O O . VAL A 1 102 ? -7.252 0.907 -7.587 1.00 91.31 102 VAL A O 1
ATOM 798 N N . VAL A 1 103 ? -6.808 3.083 -7.242 1.00 92.44 103 VAL A N 1
ATOM 799 C CA . VAL A 1 103 ? -7.937 3.324 -6.325 1.00 92.44 103 VAL A CA 1
ATOM 800 C C . VAL A 1 103 ? -9.267 2.981 -6.994 1.00 92.44 103 VAL A C 1
ATOM 802 O O . VAL A 1 103 ? -10.095 2.286 -6.405 1.00 92.44 103 VAL A O 1
ATOM 805 N N . SER A 1 104 ? -9.474 3.408 -8.247 1.00 93.25 104 SER A N 1
ATOM 806 C CA . SER A 1 104 ? -10.690 3.069 -8.995 1.00 93.25 104 SER A CA 1
ATOM 807 C C . SER A 1 104 ? -10.824 1.560 -9.197 1.00 93.25 104 SER A C 1
ATOM 809 O O . SER A 1 104 ? -11.914 1.017 -9.026 1.00 93.25 104 SER A O 1
ATOM 811 N N . MET A 1 105 ? -9.722 0.878 -9.516 1.00 93.31 105 MET A N 1
ATOM 812 C CA . MET A 1 105 ? -9.716 -0.562 -9.757 1.00 93.31 105 MET A CA 1
ATOM 813 C C . MET A 1 105 ? -10.063 -1.358 -8.496 1.00 93.31 105 MET A C 1
ATOM 815 O 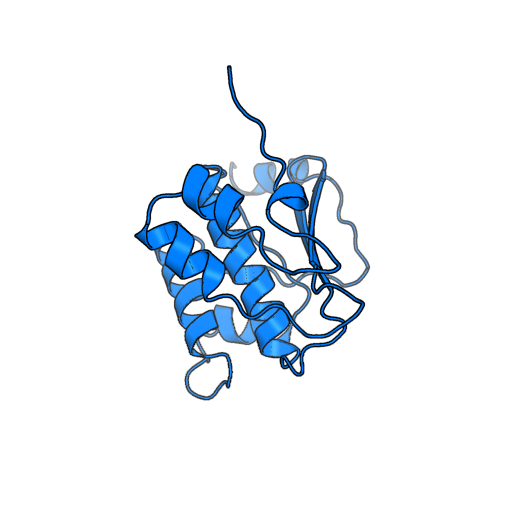O . MET A 1 105 ? -10.905 -2.255 -8.566 1.00 93.31 105 MET A O 1
ATOM 819 N N . ILE A 1 106 ? -9.476 -0.985 -7.353 1.00 94.25 106 ILE A N 1
ATOM 820 C CA . ILE A 1 106 ? -9.751 -1.586 -6.043 1.00 94.25 106 ILE A CA 1
ATOM 821 C C . ILE A 1 106 ? -11.207 -1.339 -5.645 1.00 94.25 106 ILE A C 1
ATOM 823 O O . ILE A 1 106 ? -11.944 -2.293 -5.414 1.00 94.25 106 ILE A O 1
ATOM 827 N N . ASN A 1 107 ? -11.658 -0.080 -5.644 1.00 93.75 107 ASN A N 1
ATOM 828 C CA . ASN A 1 107 ? -13.003 0.282 -5.184 1.00 93.75 107 ASN A CA 1
ATOM 829 C C . ASN A 1 107 ? -14.118 -0.297 -6.073 1.00 93.75 107 ASN A C 1
ATOM 831 O O . ASN A 1 107 ? -15.201 -0.587 -5.577 1.00 93.75 107 ASN A O 1
ATOM 835 N N . LYS A 1 108 ? -13.866 -0.500 -7.374 1.00 93.50 108 LYS A N 1
ATOM 836 C CA . LYS A 1 108 ? -14.805 -1.159 -8.305 1.00 93.50 108 LYS A CA 1
ATOM 837 C C . LYS A 1 108 ? -14.624 -2.674 -8.397 1.00 93.50 108 LYS A C 1
ATOM 839 O O . LYS A 1 108 ? -15.352 -3.319 -9.144 1.00 93.50 108 LYS A O 1
ATOM 844 N N . TRP A 1 109 ? -13.627 -3.230 -7.708 1.00 90.81 109 TRP A N 1
ATOM 845 C CA . TRP A 1 109 ? -13.287 -4.655 -7.721 1.00 90.81 109 TRP A CA 1
ATOM 846 C C . TRP A 1 109 ? -12.993 -5.173 -9.142 1.00 90.81 109 TRP A C 1
ATOM 848 O O . TRP A 1 109 ? -13.200 -6.338 -9.464 1.00 90.81 109 TRP A O 1
ATOM 858 N N . SER A 1 110 ? -12.462 -4.301 -10.000 1.00 86.50 110 SER A N 1
ATOM 859 C CA . SER A 1 110 ? -12.355 -4.500 -11.455 1.00 86.50 110 SER A CA 1
ATOM 860 C C . SER A 1 110 ? -10.939 -4.893 -11.898 1.00 86.50 110 SER A C 1
ATOM 862 O O . SER A 1 110 ? -10.335 -4.258 -12.753 1.00 86.50 110 SER A O 1
ATOM 864 N N . HIS A 1 111 ? -10.386 -5.944 -11.288 1.00 82.62 111 HIS A N 1
ATOM 865 C CA . HIS A 1 111 ? -8.962 -6.306 -11.381 1.00 82.62 111 HIS A CA 1
ATOM 866 C C . HIS A 1 111 ? -8.648 -7.515 -12.283 1.00 82.62 111 HIS A C 1
ATOM 868 O O . HIS A 1 111 ? -7.477 -7.819 -12.495 1.00 82.62 111 HIS A O 1
ATOM 874 N N . LEU A 1 112 ? -9.671 -8.181 -12.838 1.00 76.31 112 LEU A N 1
ATOM 875 C CA . LEU A 1 112 ? -9.558 -9.467 -13.552 1.00 76.31 112 LEU A CA 1
ATOM 876 C C . LEU A 1 112 ? -8.656 -9.448 -14.800 1.00 76.31 112 LEU A C 1
ATOM 878 O O . LEU A 1 112 ? -8.203 -10.504 -15.226 1.00 76.31 112 LEU A O 1
ATOM 882 N N . TYR A 1 113 ? -8.379 -8.272 -15.369 1.00 76.44 113 TYR A N 1
ATOM 883 C CA . TYR A 1 113 ? -7.566 -8.118 -16.586 1.00 76.44 113 TYR A CA 1
ATOM 884 C C . TYR A 1 113 ? -6.330 -7.231 -16.389 1.00 76.44 113 TYR A C 1
ATOM 886 O O . TYR A 1 113 ? -5.710 -6.809 -17.360 1.00 76.44 113 TYR A O 1
ATOM 894 N N . SER A 1 114 ? -5.982 -6.911 -15.141 1.00 81.00 114 SER A N 1
ATOM 895 C CA . SER A 1 114 ? -4.817 -6.080 -14.840 1.00 81.00 114 SER A CA 1
ATOM 896 C C . SER A 1 114 ? -3.566 -6.933 -14.646 1.00 81.00 114 SER A C 1
ATOM 898 O O . SER A 1 114 ? -3.621 -7.969 -13.981 1.00 81.00 114 SER A O 1
ATOM 900 N N . SER A 1 115 ? -2.418 -6.453 -15.130 1.00 83.56 115 SER A N 1
ATOM 901 C CA . SER A 1 115 ? -1.098 -7.035 -14.845 1.00 83.56 115 SER A CA 1
ATOM 902 C C . SER A 1 115 ? -0.813 -7.121 -13.337 1.00 83.56 115 SER A C 1
ATOM 904 O O . SER A 1 115 ? -0.143 -8.045 -12.881 1.00 83.56 115 SER A O 1
ATOM 906 N N . CYS A 1 116 ? -1.387 -6.214 -12.534 1.00 88.00 116 CYS A N 1
ATOM 907 C CA . CYS A 1 116 ? -1.299 -6.220 -11.071 1.00 88.00 116 CYS A CA 1
ATOM 908 C C . CYS A 1 116 ? -2.508 -6.869 -10.365 1.00 88.00 116 CYS A C 1
ATOM 910 O O . CYS A 1 116 ? -2.690 -6.674 -9.160 1.00 88.00 116 CYS A O 1
ATOM 912 N N . GLY A 1 117 ? -3.330 -7.651 -11.079 1.00 89.81 117 GLY A N 1
ATOM 913 C CA . GLY A 1 117 ? -4.581 -8.224 -10.566 1.00 89.81 117 GLY A CA 1
ATOM 914 C C . GLY A 1 117 ? -4.421 -8.976 -9.241 1.00 89.81 117 GLY A C 1
ATOM 915 O O . GLY A 1 117 ? -5.165 -8.714 -8.301 1.00 89.81 117 GLY A O 1
ATOM 916 N N . ASN A 1 118 ? -3.383 -9.810 -9.116 1.00 90.50 118 ASN A N 1
ATOM 917 C CA . ASN A 1 118 ? -3.090 -10.562 -7.887 1.00 90.50 118 ASN A CA 1
ATOM 918 C C . ASN A 1 118 ? -2.814 -9.654 -6.674 1.00 90.50 118 ASN A C 1
ATOM 920 O O . ASN A 1 118 ? -3.243 -9.959 -5.560 1.00 90.50 118 ASN A O 1
ATOM 924 N N . ILE A 1 119 ? -2.124 -8.526 -6.881 1.00 92.06 119 ILE A N 1
ATOM 925 C CA . ILE A 1 119 ? -1.828 -7.556 -5.816 1.00 92.06 119 ILE A CA 1
ATOM 926 C C . ILE A 1 119 ? -3.135 -6.910 -5.352 1.00 92.06 119 ILE A C 1
ATOM 928 O O . ILE A 1 119 ? -3.392 -6.824 -4.152 1.00 92.06 119 ILE A O 1
ATOM 932 N N . ILE A 1 120 ? -3.996 -6.522 -6.297 1.00 94.12 120 ILE A N 1
ATOM 933 C CA . ILE A 1 120 ? -5.299 -5.920 -5.995 1.00 94.12 120 ILE A CA 1
ATOM 934 C C . ILE A 1 120 ? -6.218 -6.902 -5.265 1.00 94.12 120 ILE A C 1
ATOM 936 O O . ILE A 1 120 ? -6.860 -6.507 -4.293 1.00 94.12 120 ILE A O 1
ATOM 940 N N . THR A 1 121 ? -6.231 -8.183 -5.641 1.00 94.25 121 THR A N 1
ATOM 941 C CA . THR A 1 121 ? -6.952 -9.226 -4.893 1.00 94.25 121 THR A CA 1
ATOM 942 C C . THR A 1 121 ? -6.483 -9.299 -3.439 1.00 94.25 121 THR A C 1
ATOM 944 O O . THR A 1 121 ? -7.306 -9.415 -2.527 1.00 94.25 121 THR A O 1
ATOM 947 N N . GLY A 1 122 ? -5.171 -9.182 -3.205 1.00 94.50 122 GLY A N 1
ATOM 948 C CA . GLY A 1 122 ? -4.590 -9.125 -1.863 1.00 94.50 122 GLY A CA 1
ATOM 949 C C . GLY A 1 122 ? -5.069 -7.913 -1.061 1.00 94.50 122 GLY A C 1
ATOM 950 O O . GLY A 1 122 ? -5.435 -8.057 0.105 1.00 94.50 122 GLY A O 1
ATOM 951 N N . ILE A 1 123 ? -5.140 -6.738 -1.694 1.00 94.94 123 ILE A N 1
ATOM 952 C CA . ILE A 1 123 ? -5.665 -5.515 -1.068 1.00 94.94 123 ILE A CA 1
ATOM 953 C C . ILE A 1 123 ? -7.146 -5.684 -0.710 1.00 94.94 123 ILE A C 1
ATOM 955 O O . ILE A 1 123 ? -7.524 -5.439 0.431 1.00 94.94 123 ILE A O 1
ATOM 959 N N . ILE A 1 124 ? -7.976 -6.153 -1.647 1.00 95.06 124 ILE A N 1
ATOM 960 C CA . ILE A 1 124 ? -9.420 -6.352 -1.430 1.00 95.06 124 ILE A CA 1
ATOM 961 C C . ILE A 1 124 ? -9.671 -7.357 -0.298 1.00 95.06 124 ILE A C 1
ATOM 963 O O . ILE A 1 124 ? -10.573 -7.161 0.515 1.00 95.06 124 ILE A O 1
ATOM 967 N N . SER A 1 125 ? -8.874 -8.425 -0.226 1.00 95.19 125 SER A N 1
ATOM 968 C CA . SER A 1 125 ? -8.982 -9.420 0.848 1.00 95.19 125 SER A CA 1
ATOM 969 C C . SER A 1 125 ? -8.654 -8.802 2.209 1.00 95.19 125 SER A C 1
ATOM 971 O O . SER A 1 125 ? -9.442 -8.930 3.138 1.00 95.19 125 SER A O 1
ATOM 973 N N . LEU A 1 126 ? -7.565 -8.029 2.310 1.00 94.25 126 LEU A N 1
ATOM 974 C CA . LEU A 1 126 ? -7.225 -7.310 3.543 1.00 94.25 126 LEU A CA 1
ATOM 975 C C . LEU A 1 126 ? -8.272 -6.262 3.931 1.00 94.25 126 LEU A C 1
ATOM 977 O O . LEU A 1 126 ? -8.575 -6.116 5.110 1.00 94.25 126 LEU A O 1
ATOM 981 N N . MET A 1 127 ? -8.840 -5.544 2.961 1.00 93.94 127 MET A N 1
ATOM 982 C CA . MET A 1 127 ? -9.923 -4.592 3.209 1.00 93.94 127 MET A CA 1
ATOM 983 C C . MET A 1 127 ? -11.139 -5.279 3.834 1.00 93.94 127 MET A C 1
ATOM 985 O O . MET A 1 127 ? -11.674 -4.777 4.820 1.00 93.94 127 MET A O 1
ATOM 989 N N . LYS A 1 128 ? -11.540 -6.446 3.312 1.00 93.69 128 LYS A N 1
ATOM 990 C CA . LYS A 1 128 ? -12.623 -7.255 3.890 1.00 93.69 128 LYS A CA 1
ATOM 991 C C . LYS A 1 128 ? -12.296 -7.703 5.310 1.00 93.69 128 LYS A C 1
ATOM 993 O O . LYS A 1 128 ? -13.120 -7.501 6.196 1.00 93.69 128 LYS A O 1
ATOM 998 N N . ASP A 1 129 ? -11.098 -8.246 5.524 1.00 94.12 129 ASP A N 1
ATOM 999 C CA . ASP A 1 129 ? -10.643 -8.712 6.840 1.00 94.12 129 ASP A CA 1
ATOM 1000 C C . ASP A 1 129 ? -10.656 -7.592 7.889 1.00 94.12 129 ASP A C 1
ATOM 1002 O O . ASP A 1 129 ? -10.954 -7.829 9.056 1.00 94.12 129 ASP A O 1
ATOM 1006 N N . LEU A 1 130 ? -10.316 -6.368 7.479 1.00 90.38 130 LEU A N 1
ATOM 1007 C CA . LEU A 1 130 ? -10.245 -5.194 8.350 1.00 90.38 130 LEU A CA 1
ATOM 1008 C C . LEU A 1 130 ? -11.570 -4.420 8.435 1.00 90.38 130 LEU A C 1
ATOM 1010 O O . LEU A 1 130 ? -11.648 -3.436 9.169 1.00 90.38 130 LEU A O 1
ATOM 1014 N N . GLY A 1 131 ? -12.602 -4.818 7.686 1.00 92.31 131 GLY A N 1
ATOM 1015 C CA . GLY A 1 131 ? -13.867 -4.083 7.608 1.00 92.31 131 GLY A CA 1
ATOM 1016 C C . GLY A 1 131 ? -13.736 -2.686 6.985 1.00 92.31 131 GLY A C 1
ATOM 1017 O O . GLY A 1 131 ? -14.518 -1.797 7.310 1.00 92.31 131 GLY A O 1
ATOM 1018 N N . ILE A 1 132 ? -12.746 -2.469 6.113 1.00 89.75 132 ILE A N 1
ATOM 1019 C CA . ILE A 1 132 ? -12.503 -1.185 5.442 1.00 89.75 132 ILE A CA 1
ATOM 1020 C C . ILE A 1 132 ? -13.256 -1.179 4.102 1.00 89.75 132 ILE A C 1
ATOM 1022 O O . ILE A 1 132 ? -12.930 -1.973 3.219 1.00 89.75 132 ILE A O 1
ATOM 1026 N N . PRO A 1 133 ? -14.253 -0.297 3.907 1.00 89.25 133 PRO A N 1
ATOM 1027 C CA . PRO A 1 133 ? -15.146 -0.384 2.752 1.00 89.25 133 PRO A CA 1
ATOM 1028 C C . PRO A 1 133 ? -14.541 0.176 1.458 1.00 89.25 133 PRO A C 1
ATOM 1030 O O . PRO A 1 133 ? -14.930 -0.251 0.372 1.00 89.25 133 PRO A O 1
ATOM 1033 N N . LEU A 1 134 ? -13.624 1.147 1.549 1.00 92.69 134 LEU A N 1
ATOM 1034 C CA . LEU A 1 134 ? -13.066 1.850 0.392 1.00 92.69 134 LEU A CA 1
ATOM 1035 C C . LEU A 1 134 ? -11.710 2.496 0.695 1.00 92.69 134 LEU A C 1
ATOM 1037 O O . LEU A 1 134 ? -11.380 2.761 1.850 1.00 92.69 134 LEU A O 1
ATOM 1041 N N . ILE A 1 135 ? -10.963 2.792 -0.370 1.00 91.12 135 ILE A N 1
ATOM 1042 C CA . ILE A 1 135 ? -9.762 3.636 -0.346 1.00 91.12 135 ILE A CA 1
ATOM 1043 C C . ILE A 1 135 ? -10.130 5.028 -0.858 1.00 91.12 135 ILE A C 1
ATOM 1045 O O . ILE A 1 135 ? -10.803 5.160 -1.886 1.00 91.12 135 ILE A O 1
ATOM 1049 N N . TYR A 1 136 ? -9.679 6.067 -0.160 1.00 88.06 136 TYR A N 1
ATOM 1050 C CA . TYR A 1 136 ? -9.925 7.451 -0.548 1.00 88.06 136 TYR A CA 1
ATOM 1051 C C . TYR A 1 136 ? -8.976 7.885 -1.665 1.00 88.06 136 TYR A C 1
ATOM 1053 O O . TYR A 1 136 ? -7.791 7.546 -1.674 1.00 88.06 136 TYR A O 1
ATOM 1061 N N . LEU A 1 137 ? -9.505 8.655 -2.616 1.00 85.75 137 LEU A N 1
ATOM 1062 C CA . LEU A 1 137 ? -8.683 9.267 -3.648 1.00 85.75 137 LEU A CA 1
ATOM 1063 C C . LEU A 1 137 ? -7.992 10.506 -3.078 1.00 85.75 137 LEU A C 1
ATOM 1065 O O . LEU A 1 137 ? -8.659 11.484 -2.731 1.00 85.75 137 LEU A O 1
ATOM 1069 N N . GLY A 1 138 ? -6.667 10.460 -3.019 1.00 77.50 138 GLY A N 1
ATOM 1070 C CA . GLY A 1 138 ? -5.861 11.565 -2.536 1.00 77.50 138 GLY A CA 1
ATOM 1071 C C . GLY A 1 138 ? -5.701 12.672 -3.562 1.00 77.50 138 GLY A C 1
ATOM 1072 O O . GLY A 1 138 ? -5.650 12.438 -4.772 1.00 77.50 138 GLY A O 1
ATOM 1073 N N . LYS A 1 139 ? -5.631 13.913 -3.079 1.00 68.69 139 LYS A N 1
ATOM 1074 C CA . LYS A 1 139 ? -5.351 15.073 -3.932 1.00 68.69 139 LYS A CA 1
ATOM 1075 C C . LYS A 1 139 ? -3.844 15.297 -3.995 1.00 68.69 139 LYS A C 1
ATOM 1077 O O . LYS A 1 139 ? -3.230 15.680 -3.003 1.00 68.69 139 LYS A O 1
ATOM 1082 N N . LYS A 1 140 ? -3.262 15.134 -5.185 1.00 55.69 140 LYS A N 1
ATOM 1083 C CA . LYS A 1 140 ? -1.861 15.482 -5.456 1.00 55.69 140 LYS A CA 1
ATOM 1084 C C . LYS A 1 140 ? -1.580 16.922 -4.996 1.00 55.69 140 LYS A C 1
ATOM 1086 O O . LYS A 1 140 ? -2.249 17.851 -5.444 1.00 55.69 140 LYS A O 1
ATOM 1091 N N . GLY A 1 141 ? -0.616 17.100 -4.091 1.00 46.25 141 GLY A N 1
ATOM 1092 C CA . GLY A 1 141 ? -0.210 18.414 -3.571 1.00 46.25 141 GLY A CA 1
ATOM 1093 C C . GLY A 1 141 ? -1.041 18.969 -2.406 1.00 46.25 141 GLY A C 1
ATOM 1094 O O . GLY A 1 141 ? -0.805 20.100 -1.993 1.00 46.25 141 GLY A O 1
ATOM 1095 N N . PHE A 1 142 ? -1.984 18.203 -1.851 1.00 42.94 142 PHE A N 1
ATOM 1096 C CA . PHE A 1 142 ? -2.671 18.565 -0.612 1.00 42.94 142 PHE A CA 1
ATOM 1097 C C . PHE A 1 142 ? -2.095 17.755 0.553 1.00 42.94 142 PHE A C 1
ATOM 1099 O O . PHE A 1 142 ? -2.557 16.656 0.838 1.00 42.94 142 PHE A O 1
ATOM 1106 N N . ALA A 1 143 ? -1.124 18.321 1.271 1.00 40.00 143 ALA A N 1
ATOM 1107 C CA . ALA A 1 143 ? -0.936 17.956 2.671 1.00 40.00 143 ALA A CA 1
ATOM 1108 C C . ALA A 1 143 ? -2.204 18.412 3.408 1.00 40.00 143 ALA A C 1
ATOM 1110 O O . ALA A 1 143 ? -2.410 19.611 3.618 1.00 40.00 143 ALA A O 1
ATOM 1111 N N . ARG A 1 144 ? -3.141 17.497 3.678 1.00 46.31 144 ARG A N 1
ATOM 1112 C CA . ARG A 1 144 ? -4.331 17.843 4.456 1.00 46.31 144 ARG A CA 1
ATOM 1113 C C . ARG A 1 144 ? -4.029 17.724 5.942 1.00 46.31 144 ARG A C 1
ATOM 1115 O O . ARG A 1 144 ? -3.574 16.695 6.419 1.00 46.31 144 ARG A O 1
ATOM 1122 N N . LEU A 1 145 ? -4.320 18.850 6.590 1.00 40.62 145 LEU A N 1
ATOM 1123 C CA . LEU A 1 145 ? -4.438 19.136 8.014 1.00 40.62 145 LEU A CA 1
ATOM 1124 C C . LEU A 1 145 ? -4.955 17.960 8.875 1.00 40.62 145 LEU A C 1
ATOM 1126 O O . LEU A 1 145 ? -5.691 17.113 8.368 1.00 40.62 145 LEU A O 1
ATOM 1130 N N . PRO A 1 146 ? -4.634 17.966 10.186 1.00 37.19 146 PRO A N 1
ATOM 1131 C CA . PRO A 1 146 ? -4.742 16.819 11.084 1.00 37.19 146 PRO A CA 1
ATOM 1132 C C . PRO A 1 146 ? -6.099 16.105 11.061 1.00 37.19 146 PRO A C 1
ATOM 1134 O O . PRO A 1 146 ? -7.163 16.731 11.026 1.00 37.19 146 PRO A O 1
ATOM 1137 N N . LEU A 1 147 ? -6.045 14.778 11.215 1.00 41.03 147 LEU A N 1
ATOM 1138 C CA . LEU A 1 147 ? -7.166 13.828 11.326 1.00 41.03 147 LEU A CA 1
ATOM 1139 C C . LEU A 1 147 ? -8.202 14.157 12.426 1.00 41.03 147 LEU A C 1
ATOM 1141 O O . LEU A 1 147 ? -9.259 13.524 12.490 1.00 41.03 147 LEU A O 1
ATOM 1145 N N . SER A 1 148 ? -7.946 15.163 13.269 1.00 35.56 148 SER A N 1
ATOM 1146 C CA . SER A 1 148 ? -8.824 15.598 14.362 1.00 35.56 148 SER A CA 1
ATOM 1147 C C . SER A 1 148 ? -10.208 16.081 13.902 1.00 35.56 148 SER A C 1
ATOM 1149 O O . SER A 1 148 ? -11.143 16.081 14.702 1.00 35.56 148 SER A O 1
ATOM 1151 N N . LEU A 1 149 ? -10.386 16.432 12.621 1.00 31.72 149 LEU A N 1
ATOM 1152 C CA . LEU A 1 149 ? -11.693 16.825 12.076 1.00 31.72 149 LEU A CA 1
ATOM 1153 C C . LEU A 1 149 ? -12.560 15.656 11.575 1.00 31.72 149 LEU A C 1
ATOM 1155 O O . LEU A 1 149 ? -13.781 15.799 11.545 1.00 31.72 149 LEU A O 1
ATOM 1159 N N . LEU A 1 150 ? -11.981 14.507 11.199 1.00 31.50 150 LEU A N 1
ATOM 1160 C CA . LEU A 1 150 ? -12.752 13.409 10.592 1.00 31.50 150 LEU A CA 1
ATOM 1161 C C . LEU A 1 150 ? -13.484 12.551 11.641 1.00 31.50 150 LEU A C 1
ATOM 1163 O O . LEU A 1 150 ? -14.583 12.065 11.388 1.00 31.50 150 LEU A O 1
ATOM 1167 N N . ILE A 1 151 ? -12.921 12.431 12.849 1.00 33.44 151 ILE A N 1
ATOM 1168 C CA . ILE A 1 151 ? -13.515 11.661 13.959 1.00 33.44 151 ILE A CA 1
ATOM 1169 C C . ILE A 1 151 ? -14.828 12.300 14.453 1.00 33.44 151 ILE A C 1
ATOM 1171 O O . ILE A 1 151 ? -15.736 11.594 14.887 1.00 33.44 151 ILE A O 1
ATOM 1175 N N . ARG A 1 152 ? -14.994 13.622 14.304 1.00 25.89 152 ARG A N 1
ATOM 1176 C CA . ARG A 1 152 ? -16.231 14.332 14.677 1.00 25.89 152 ARG A CA 1
ATOM 1177 C C . ARG A 1 152 ? -17.424 14.083 13.747 1.00 25.89 152 ARG A C 1
ATOM 1179 O O . ARG A 1 152 ? -18.531 14.443 14.120 1.00 25.89 152 ARG A O 1
ATOM 1186 N N . LEU A 1 153 ? -17.228 13.495 12.564 1.00 26.27 153 LEU A N 1
ATOM 1187 C CA . LEU A 1 153 ? -18.316 13.258 11.602 1.00 26.27 153 LEU A CA 1
ATOM 1188 C C . LEU A 1 153 ? -18.952 11.865 11.713 1.00 26.27 153 LEU A C 1
ATOM 1190 O O . LEU A 1 153 ? -20.015 11.651 11.141 1.00 26.27 153 LEU A O 1
ATOM 1194 N N . PHE A 1 154 ? -18.337 10.940 12.454 1.00 28.45 154 PHE A N 1
ATOM 1195 C CA . PHE A 1 154 ? -18.843 9.569 12.624 1.00 28.45 154 PHE A CA 1
ATOM 1196 C C . PHE A 1 154 ? -19.353 9.256 14.037 1.00 28.45 154 PHE A C 1
ATOM 1198 O O . PHE A 1 154 ? -19.881 8.172 14.262 1.00 28.45 154 PHE A O 1
ATOM 1205 N N . TYR A 1 155 ? -19.257 10.213 14.963 1.00 27.64 155 TYR A N 1
ATOM 1206 C CA . TYR A 1 155 ? -19.962 10.180 16.242 1.00 27.64 155 TYR A CA 1
ATOM 1207 C C . TYR A 1 155 ? -20.801 11.452 16.386 1.00 27.64 155 TYR A C 1
ATOM 1209 O O . TYR A 1 155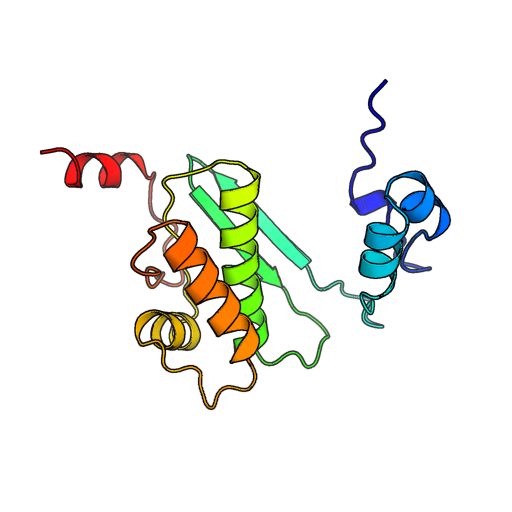 ? -20.322 12.476 16.876 1.00 27.64 155 TYR A O 1
ATOM 1217 N N . GLY A 1 156 ? -22.045 11.359 15.919 1.00 27.02 156 GLY A N 1
ATOM 1218 C CA . GLY A 1 156 ? -23.153 12.274 16.177 1.00 27.02 156 GLY A CA 1
ATOM 1219 C C . GLY A 1 156 ? -24.420 11.458 16.352 1.00 27.02 156 GLY A C 1
ATOM 1220 O O . GLY A 1 156 ? -24.651 10.588 15.483 1.00 27.02 156 GLY A O 1
#

Foldseek 3Di:
DDPCPPVVNQADLVPGGPLVVLPVPDDPVVSVVVVPDDFDPDNDGFDWDWDDDQNDIDTDTDDDDDPPPPLLSQLVSLLVVLVVCVVVVVPPDAAEDQPVVNQVCLLVVPLPPPPNSVSSVSNNVSCVVRVNNGHHNDDVPDPDDHPVVVVVVPPD